Protein AF-A0A2T0B6V8-F1 (afdb_monomer)

Structure (mmCIF, N/CA/C/O backbone):
data_AF-A0A2T0B6V8-F1
#
_entry.id   AF-A0A2T0B6V8-F1
#
loop_
_atom_site.group_PDB
_atom_site.id
_atom_site.type_symbol
_atom_site.label_atom_id
_atom_site.label_alt_id
_atom_site.label_comp_id
_atom_site.label_asym_id
_atom_site.label_entity_id
_atom_site.label_seq_id
_atom_site.pdbx_PDB_ins_code
_atom_site.Cartn_x
_atom_site.Cartn_y
_atom_site.Cartn_z
_atom_site.occupancy
_atom_site.B_iso_or_equiv
_atom_site.auth_seq_id
_atom_site.auth_comp_id
_atom_site.auth_asym_id
_atom_site.auth_atom_id
_atom_site.pdbx_PDB_model_num
ATOM 1 N N . MET A 1 1 ? 23.539 -1.617 -24.795 1.00 64.69 1 MET A N 1
ATOM 2 C CA . MET A 1 1 ? 22.074 -1.693 -24.691 1.00 64.69 1 MET A CA 1
ATOM 3 C C . MET A 1 1 ? 21.504 -0.747 -25.723 1.00 64.69 1 MET A C 1
ATOM 5 O O . MET A 1 1 ? 21.871 0.425 -25.705 1.00 64.69 1 MET A O 1
ATOM 9 N N . ASP A 1 2 ? 20.731 -1.291 -26.654 1.00 88.94 2 ASP A N 1
ATOM 10 C CA . ASP A 1 2 ? 20.062 -0.530 -27.713 1.00 88.94 2 ASP A CA 1
ATOM 11 C C . ASP A 1 2 ? 18.945 0.351 -27.120 1.00 88.94 2 ASP A C 1
ATOM 13 O O . ASP A 1 2 ? 18.401 0.038 -26.057 1.00 88.94 2 ASP A O 1
ATOM 17 N N . ASP A 1 3 ? 18.584 1.444 -27.789 1.00 91.19 3 ASP A N 1
ATOM 18 C CA . ASP A 1 3 ? 17.564 2.389 -27.308 1.00 91.19 3 ASP A CA 1
ATOM 19 C C . ASP A 1 3 ? 16.198 1.708 -27.149 1.00 91.19 3 ASP A C 1
ATOM 21 O O . ASP A 1 3 ? 15.457 1.969 -26.200 1.00 91.19 3 ASP A O 1
ATOM 25 N N . LYS A 1 4 ? 15.897 0.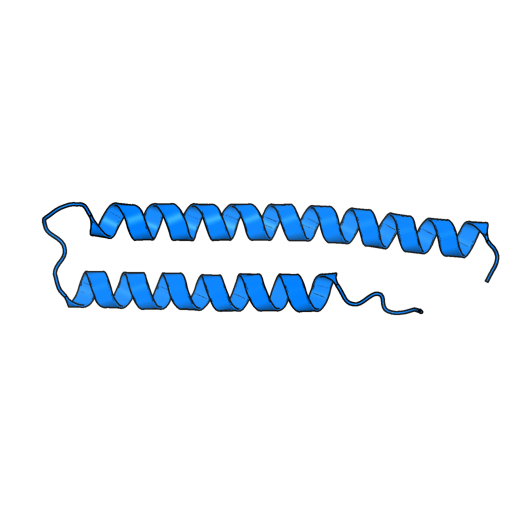745 -28.028 1.00 92.94 4 LYS A N 1
ATOM 26 C CA . LYS A 1 4 ? 14.697 -0.092 -27.930 1.00 92.94 4 LYS A CA 1
ATOM 27 C C . LYS A 1 4 ? 14.682 -0.951 -26.663 1.00 92.94 4 LYS A C 1
ATOM 29 O O . LYS A 1 4 ? 13.621 -1.188 -26.087 1.00 92.94 4 LYS A O 1
ATOM 34 N N . GLU A 1 5 ? 15.844 -1.441 -26.245 1.00 91.38 5 GLU A N 1
ATOM 35 C CA . GLU A 1 5 ? 15.988 -2.297 -25.068 1.00 91.38 5 GLU A CA 1
ATOM 36 C C . GLU A 1 5 ? 15.805 -1.486 -23.778 1.00 91.38 5 GLU A C 1
ATOM 38 O O . GLU A 1 5 ? 15.039 -1.908 -22.911 1.00 91.38 5 GLU A O 1
ATOM 43 N N . LYS A 1 6 ? 16.385 -0.278 -23.708 1.00 90.25 6 LYS A N 1
ATOM 44 C CA . LYS A 1 6 ? 16.153 0.680 -22.610 1.00 90.25 6 LYS A CA 1
ATOM 45 C C . LYS A 1 6 ? 14.680 1.056 -22.481 1.00 90.25 6 LYS A C 1
ATOM 47 O O . LYS A 1 6 ? 14.107 0.944 -21.402 1.00 90.25 6 LYS A O 1
ATOM 52 N N . LEU A 1 7 ? 14.041 1.418 -23.596 1.00 92.81 7 LEU A N 1
ATOM 53 C CA . LEU A 1 7 ? 12.626 1.792 -23.604 1.00 92.81 7 LEU A CA 1
ATOM 54 C C . LEU A 1 7 ? 11.728 0.647 -23.110 1.00 92.81 7 LEU A C 1
ATOM 56 O O . LEU A 1 7 ? 10.744 0.870 -22.405 1.00 92.81 7 LEU A O 1
ATOM 60 N N . ASN A 1 8 ? 12.066 -0.599 -23.454 1.00 93.19 8 ASN A N 1
ATOM 61 C CA . ASN A 1 8 ? 11.333 -1.754 -22.952 1.00 93.19 8 ASN A CA 1
ATOM 62 C C . ASN A 1 8 ? 11.526 -1.943 -21.438 1.00 93.19 8 ASN A C 1
ATOM 64 O O . ASN A 1 8 ? 10.554 -2.258 -20.755 1.00 93.19 8 ASN A O 1
ATOM 68 N N . GLN A 1 9 ? 12.732 -1.729 -20.901 1.00 91.38 9 GLN A N 1
ATOM 69 C CA . GLN A 1 9 ? 12.983 -1.790 -19.455 1.00 91.38 9 GLN A CA 1
ATOM 70 C C . GLN A 1 9 ? 12.202 -0.717 -18.691 1.00 91.38 9 GLN A C 1
ATOM 72 O O . GLN A 1 9 ? 11.517 -1.042 -17.721 1.00 91.38 9 GLN A O 1
ATOM 77 N N . GLU A 1 10 ? 12.216 0.527 -19.175 1.00 92.50 10 GLU A N 1
ATOM 78 C CA . GLU A 1 10 ? 11.422 1.620 -18.604 1.00 92.50 10 GLU A CA 1
ATOM 79 C C . GLU A 1 10 ? 9.926 1.286 -18.612 1.00 92.50 10 GLU A C 1
ATOM 81 O O . GLU A 1 10 ? 9.238 1.464 -17.606 1.00 92.50 10 GLU A O 1
ATOM 86 N N . LEU A 1 11 ? 9.416 0.719 -19.711 1.00 94.94 11 LEU A N 1
ATOM 87 C CA . LEU A 1 11 ? 8.017 0.306 -19.801 1.00 94.94 11 LEU A CA 1
ATOM 88 C C . LEU A 1 11 ? 7.665 -0.804 -18.798 1.00 94.94 11 LEU A C 1
ATOM 90 O O . LEU A 1 11 ? 6.585 -0.763 -18.203 1.00 94.94 11 LEU A O 1
ATOM 94 N N . GLN A 1 12 ? 8.536 -1.802 -18.609 1.00 95.00 12 GLN A N 1
ATOM 95 C CA . GLN A 1 12 ? 8.306 -2.844 -17.602 1.00 95.00 12 GLN A CA 1
ATOM 96 C C . GLN A 1 12 ? 8.318 -2.263 -16.189 1.00 95.00 12 GLN A C 1
ATOM 98 O O . GLN A 1 12 ? 7.453 -2.614 -15.386 1.00 95.00 12 GLN A O 1
ATOM 103 N N . TRP A 1 13 ? 9.230 -1.333 -15.902 1.00 95.19 13 TRP A N 1
ATOM 104 C CA . TRP A 1 13 ? 9.272 -0.649 -14.614 1.00 95.19 13 TRP A CA 1
ATOM 105 C C . TRP A 1 13 ? 8.005 0.178 -14.358 1.00 95.19 13 TRP A C 1
ATOM 107 O O . TRP A 1 13 ? 7.415 0.063 -13.286 1.00 95.19 13 TRP A O 1
ATOM 117 N N . VAL A 1 14 ? 7.510 0.934 -15.345 1.00 95.62 14 VAL A N 1
ATOM 118 C CA . VAL A 1 14 ? 6.249 1.687 -15.208 1.00 95.62 14 VAL A CA 1
ATOM 119 C C . VAL A 1 14 ? 5.076 0.747 -14.923 1.00 95.62 14 VAL A C 1
ATOM 121 O O . VAL A 1 14 ? 4.295 1.003 -14.006 1.00 95.62 14 VAL A O 1
ATOM 124 N N . LYS A 1 15 ? 4.964 -0.371 -15.652 1.00 96.69 15 LYS A N 1
ATOM 125 C CA . LYS A 1 15 ? 3.915 -1.378 -15.409 1.00 96.69 15 LYS A CA 1
ATOM 126 C C . LYS A 1 15 ? 4.010 -1.974 -14.009 1.00 96.69 15 LYS A C 1
ATOM 128 O O . LYS A 1 15 ? 2.993 -2.111 -13.330 1.00 96.69 15 LYS A O 1
ATOM 133 N N . TYR A 1 16 ? 5.224 -2.301 -13.575 1.00 96.12 16 TYR A N 1
ATOM 134 C CA . TYR A 1 16 ? 5.476 -2.788 -12.227 1.00 96.12 16 TYR A CA 1
ATOM 135 C C . TYR A 1 16 ? 5.044 -1.757 -11.180 1.00 96.12 16 TYR A C 1
ATOM 137 O O . TYR A 1 16 ? 4.275 -2.069 -10.272 1.00 96.12 16 TYR A O 1
ATOM 145 N N . ARG A 1 17 ? 5.455 -0.499 -11.349 1.00 96.00 17 ARG A N 1
ATOM 146 C CA . ARG A 1 17 ? 5.130 0.583 -10.422 1.00 96.00 17 ARG A CA 1
ATOM 147 C C . ARG A 1 17 ? 3.627 0.834 -10.327 1.00 96.00 17 ARG A C 1
ATOM 149 O O . ARG A 1 17 ? 3.130 1.018 -9.220 1.00 96.00 17 ARG A O 1
ATOM 156 N N . MET A 1 18 ? 2.905 0.792 -11.448 1.00 97.50 18 MET A N 1
ATOM 157 C CA . MET A 1 18 ? 1.438 0.867 -11.454 1.00 97.50 18 MET A CA 1
ATOM 158 C C . MET A 1 18 ? 0.815 -0.258 -10.623 1.00 97.50 18 MET A C 1
ATOM 160 O O . MET A 1 18 ? -0.010 0.010 -9.756 1.00 97.50 18 MET A O 1
ATOM 164 N N . HIS A 1 19 ? 1.267 -1.500 -10.812 1.00 97.69 19 HIS A N 1
ATOM 165 C CA . HIS A 1 19 ? 0.767 -2.633 -10.035 1.00 97.69 19 HIS A CA 1
ATOM 166 C C . HIS A 1 19 ? 1.006 -2.466 -8.526 1.00 97.69 19 HIS A C 1
ATOM 168 O O . HIS A 1 19 ? 0.116 -2.732 -7.718 1.00 97.69 19 HIS A O 1
ATOM 174 N N . ILE A 1 20 ? 2.189 -1.991 -8.130 1.00 97.81 20 ILE A N 1
ATOM 175 C CA . ILE A 1 20 ? 2.500 -1.742 -6.719 1.00 97.81 20 ILE A CA 1
ATOM 176 C C . ILE A 1 20 ? 1.634 -0.616 -6.142 1.00 97.81 20 ILE A C 1
ATOM 178 O O . ILE A 1 20 ? 1.152 -0.740 -5.014 1.00 97.81 20 ILE A O 1
ATOM 182 N N . LEU A 1 21 ? 1.375 0.445 -6.911 1.00 97.88 21 LEU A N 1
ATOM 183 C CA . LEU A 1 21 ? 0.470 1.521 -6.502 1.00 97.88 21 LEU A CA 1
ATOM 184 C C . LEU A 1 21 ? -0.959 1.010 -6.259 1.00 97.88 21 LEU A C 1
ATOM 186 O O . LEU A 1 21 ? -1.544 1.364 -5.236 1.00 97.88 21 LEU A O 1
ATOM 190 N N . ASP A 1 22 ? -1.477 0.108 -7.098 1.00 98.50 22 ASP A N 1
ATOM 191 C CA . ASP A 1 22 ? -2.793 -0.519 -6.882 1.00 98.50 22 ASP A CA 1
ATOM 192 C C . ASP A 1 22 ? -2.840 -1.328 -5.569 1.00 98.50 22 ASP A C 1
ATOM 194 O O . ASP A 1 22 ? -3.854 -1.369 -4.864 1.00 98.50 22 ASP A O 1
ATOM 198 N N . ILE A 1 23 ? -1.740 -2.001 -5.210 1.00 98.38 23 ILE A N 1
ATOM 199 C CA . ILE A 1 23 ? -1.630 -2.736 -3.940 1.00 98.38 23 ILE A CA 1
ATOM 200 C C . ILE A 1 23 ? -1.587 -1.762 -2.758 1.00 98.38 23 ILE A C 1
ATOM 202 O O . ILE A 1 23 ? -2.250 -1.996 -1.741 1.00 98.38 23 ILE A O 1
ATOM 206 N N . MET A 1 24 ? -0.815 -0.679 -2.875 1.00 98.38 24 MET A N 1
ATOM 207 C CA . MET A 1 24 ? -0.724 0.359 -1.847 1.00 98.38 24 MET A CA 1
ATOM 208 C C . MET A 1 24 ? -2.085 1.016 -1.607 1.00 98.38 24 MET A C 1
ATOM 210 O O . MET A 1 24 ? -2.484 1.162 -0.452 1.00 98.38 24 MET A O 1
ATOM 214 N N . GLU A 1 25 ? -2.831 1.339 -2.665 1.00 98.56 25 GLU A N 1
ATOM 215 C CA . GLU A 1 25 ? -4.172 1.922 -2.565 1.00 98.56 25 GLU A CA 1
ATOM 216 C C . GLU A 1 25 ? -5.116 1.026 -1.753 1.00 98.56 25 GLU A C 1
ATOM 218 O O . GLU A 1 25 ? -5.756 1.491 -0.809 1.00 98.56 25 GLU A O 1
ATOM 223 N N . LYS A 1 26 ? -5.143 -0.282 -2.039 1.00 98.50 26 LYS A N 1
ATOM 224 C CA . LYS A 1 26 ? -5.970 -1.243 -1.287 1.00 98.50 26 LYS A CA 1
ATOM 225 C C . LYS A 1 26 ? -5.617 -1.272 0.201 1.00 98.50 26 LYS A C 1
ATOM 227 O O . LYS A 1 26 ? -6.511 -1.336 1.045 1.00 98.50 26 LYS A O 1
ATOM 232 N N . LYS A 1 27 ? -4.325 -1.207 0.539 1.00 98.38 27 LYS A N 1
ATOM 233 C CA . LYS A 1 27 ? -3.862 -1.167 1.937 1.00 98.38 27 LYS A CA 1
ATOM 234 C C . LYS A 1 27 ? -4.254 0.142 2.623 1.00 98.38 27 LYS A C 1
ATOM 236 O O . LYS A 1 27 ? -4.727 0.105 3.755 1.00 98.38 27 LYS A O 1
ATOM 241 N N . LEU A 1 28 ? -4.120 1.276 1.936 1.00 98.25 28 LEU A N 1
ATOM 242 C CA . LEU A 1 28 ? -4.529 2.586 2.451 1.00 98.25 28 LEU A CA 1
ATOM 243 C C . LEU A 1 28 ? -6.046 2.664 2.673 1.00 98.25 28 LEU A C 1
ATOM 245 O O . LEU A 1 28 ? -6.490 3.195 3.692 1.00 98.25 28 LEU A O 1
ATOM 249 N N . LEU A 1 29 ? -6.845 2.086 1.771 1.00 98.31 29 LEU A N 1
ATOM 250 C CA . LEU A 1 29 ? -8.294 1.984 1.943 1.00 98.31 29 LEU A CA 1
ATOM 251 C C . LEU A 1 29 ? -8.650 1.136 3.171 1.00 98.31 29 LEU A C 1
ATOM 253 O O . LEU A 1 29 ? -9.503 1.531 3.963 1.00 98.31 29 LEU A O 1
ATOM 257 N N . LEU A 1 30 ? -7.957 0.013 3.377 1.00 97.62 30 LEU A N 1
ATOM 258 C CA . LEU A 1 30 ? -8.147 -0.823 4.561 1.00 97.62 30 LEU A CA 1
ATOM 259 C C . LEU A 1 30 ? -7.802 -0.071 5.858 1.00 97.62 30 LEU A C 1
ATOM 261 O O . LEU A 1 30 ? -8.578 -0.116 6.810 1.00 97.62 30 LEU A O 1
ATOM 265 N N . MET A 1 31 ? -6.689 0.671 5.881 1.00 97.06 31 MET A N 1
ATOM 266 C CA . MET A 1 31 ? -6.315 1.517 7.023 1.00 97.06 31 MET A CA 1
ATOM 267 C C . MET A 1 31 ? -7.387 2.568 7.321 1.00 97.06 31 MET A C 1
ATOM 269 O O . MET A 1 31 ? -7.746 2.776 8.479 1.00 97.06 31 MET A O 1
ATOM 273 N N . ARG A 1 32 ? -7.922 3.219 6.279 1.00 96.62 32 ARG A N 1
ATOM 274 C CA . ARG A 1 32 ? -9.007 4.195 6.419 1.00 96.62 32 ARG A CA 1
ATO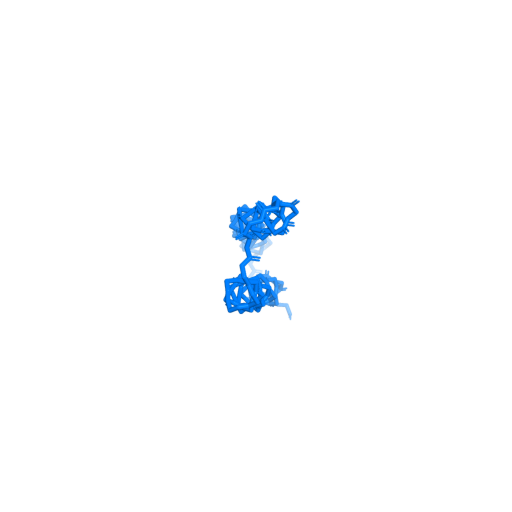M 275 C C 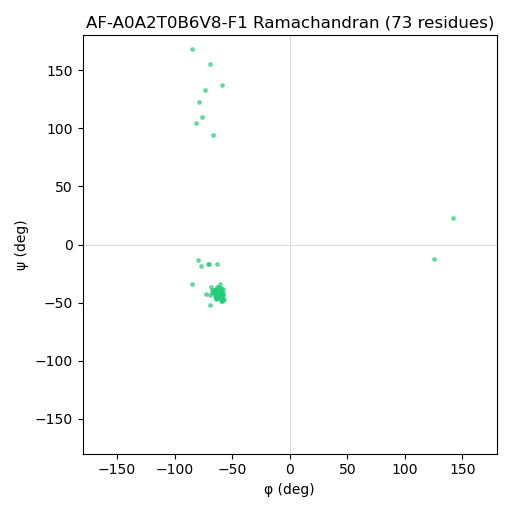. ARG A 1 32 ? -10.250 3.563 7.041 1.00 96.62 32 ARG A C 1
ATOM 277 O O . ARG A 1 32 ? -10.828 4.174 7.935 1.00 96.62 32 ARG A O 1
ATOM 284 N N . ASN A 1 33 ? -10.639 2.372 6.591 1.00 95.56 33 ASN A N 1
ATOM 285 C CA . ASN A 1 33 ? -11.812 1.670 7.114 1.00 95.56 33 ASN A CA 1
ATOM 286 C C . ASN A 1 33 ? -11.623 1.312 8.598 1.00 95.56 33 ASN A C 1
ATOM 288 O O . ASN A 1 33 ? -12.478 1.651 9.410 1.00 95.56 33 ASN A O 1
ATOM 292 N N . MET A 1 34 ? -10.461 0.767 8.980 1.00 94.62 34 MET A N 1
ATOM 293 C CA . MET A 1 34 ? -10.125 0.489 10.388 1.00 94.62 34 MET A CA 1
ATOM 294 C C . MET A 1 34 ? -10.173 1.757 11.257 1.00 94.62 34 MET A C 1
ATOM 296 O O . MET A 1 34 ? -10.708 1.751 12.361 1.00 94.62 34 MET A O 1
ATOM 300 N N . ALA A 1 35 ? -9.662 2.883 10.750 1.00 92.00 35 ALA A N 1
ATOM 301 C CA . ALA A 1 35 ? -9.708 4.165 11.456 1.00 92.00 35 ALA A CA 1
ATOM 302 C C . ALA A 1 35 ? -11.120 4.783 11.528 1.00 92.00 35 ALA A C 1
ATOM 304 O O . ALA A 1 35 ? -11.356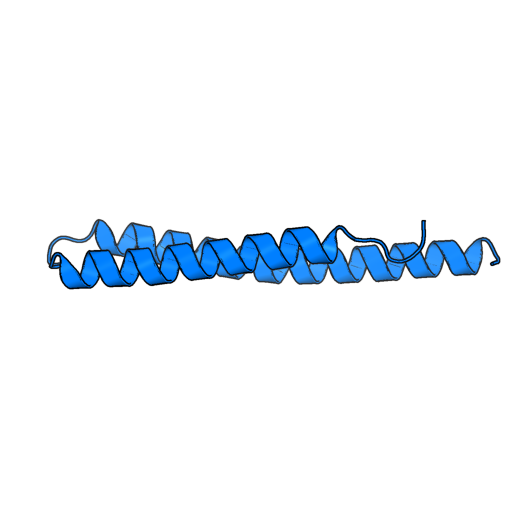 5.712 12.301 1.00 92.00 35 ALA A O 1
ATOM 305 N N . GLN A 1 36 ? -12.057 4.329 10.694 1.00 91.81 36 GLN A N 1
ATOM 306 C CA . GLN A 1 36 ? -13.465 4.708 10.786 1.00 91.81 36 GLN A CA 1
ATOM 307 C C . GLN A 1 36 ? -14.219 3.821 11.781 1.00 91.81 36 GLN A C 1
ATOM 309 O O . GLN A 1 36 ? -15.084 4.337 12.483 1.00 91.81 36 GLN A O 1
ATOM 314 N N . GLU A 1 37 ? -13.864 2.539 11.893 1.00 87.94 37 GLU A N 1
ATOM 315 C CA . GLU A 1 37 ? -14.445 1.609 12.872 1.00 87.94 37 GLU A CA 1
ATOM 316 C C . GLU A 1 37 ? -14.228 2.085 14.314 1.00 87.94 37 GLU A C 1
ATOM 318 O O . GLU A 1 37 ? -15.166 2.067 15.107 1.00 87.94 37 GLU A O 1
ATOM 323 N N . THR A 1 38 ? -13.055 2.642 14.635 1.00 83.19 38 THR A N 1
ATOM 324 C CA . THR A 1 38 ? -12.766 3.201 15.973 1.00 83.19 38 THR A CA 1
ATOM 325 C C . THR A 1 38 ? -13.647 4.393 16.356 1.00 83.19 38 THR A C 1
ATOM 327 O O . THR A 1 38 ? -13.735 4.738 17.533 1.00 83.19 38 THR A O 1
ATOM 330 N N . LYS A 1 39 ? -14.318 5.036 1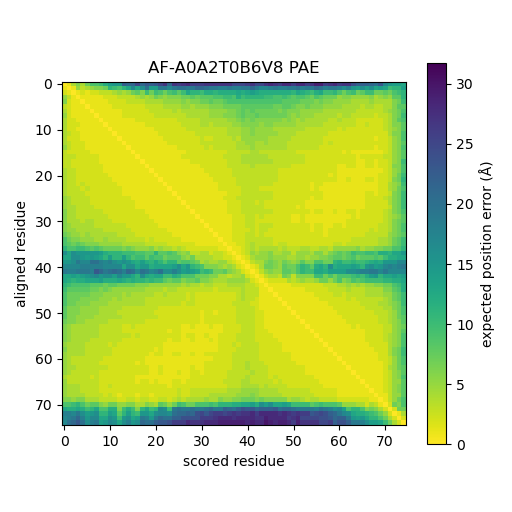5.388 1.00 82.12 39 LYS A N 1
ATOM 331 C CA . LYS A 1 39 ? -15.274 6.125 15.651 1.00 82.12 39 LYS A CA 1
ATOM 332 C C . LYS A 1 39 ? -16.642 5.608 16.093 1.00 82.12 39 LYS A C 1
ATOM 334 O O . LYS A 1 39 ? -17.462 6.406 16.545 1.00 82.12 39 LYS A O 1
ATOM 339 N N . ILE A 1 40 ? -16.906 4.309 15.940 1.00 80.19 40 ILE A N 1
ATOM 340 C CA . ILE A 1 40 ? -18.147 3.677 16.381 1.00 80.19 40 ILE A CA 1
ATOM 341 C C . ILE A 1 40 ? -18.051 3.439 17.898 1.00 80.19 40 ILE A C 1
ATOM 343 O O . ILE A 1 40 ? -17.126 2.752 18.349 1.00 80.19 40 ILE A O 1
ATOM 347 N N . PRO A 1 41 ? -18.988 3.985 18.699 1.00 75.38 41 PRO A N 1
ATOM 348 C CA . PRO A 1 41 ? -19.018 3.757 20.140 1.00 75.38 41 PRO A CA 1
ATOM 349 C C . PRO A 1 41 ? -19.146 2.264 20.457 1.00 75.38 41 PRO A C 1
ATOM 351 O O . PRO A 1 41 ? -19.949 1.573 19.835 1.00 75.38 41 PRO A O 1
ATOM 354 N N . GLY A 1 42 ? -18.393 1.778 21.444 1.00 78.31 42 GLY A N 1
ATOM 355 C CA . GLY A 1 42 ? -18.460 0.383 21.898 1.00 78.31 42 GLY A CA 1
ATOM 356 C C . GLY A 1 42 ? -17.124 -0.356 21.897 1.00 78.31 42 GLY A C 1
ATOM 357 O O . GLY A 1 42 ? -17.038 -1.407 22.522 1.00 78.31 42 GLY A O 1
ATOM 358 N N . HIS A 1 43 ? -16.088 0.206 21.271 1.00 80.69 43 HIS A N 1
ATOM 359 C CA . HIS A 1 43 ? -14.741 -0.354 21.340 1.00 80.69 43 HIS A CA 1
ATOM 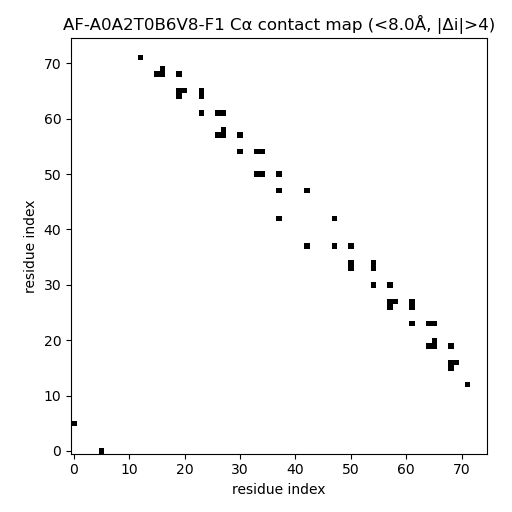360 C C . HIS A 1 43 ? -14.112 -0.112 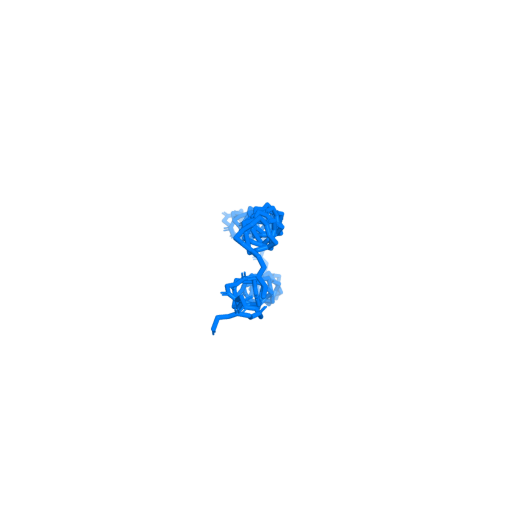22.712 1.00 80.69 43 HIS A C 1
ATOM 362 O O . HIS A 1 43 ? -14.137 1.009 23.231 1.00 80.69 43 HIS A O 1
ATOM 368 N N . ASN A 1 44 ? -13.518 -1.154 23.280 1.00 87.69 44 ASN A N 1
ATOM 369 C CA . ASN A 1 44 ? -12.673 -1.035 24.461 1.00 87.69 44 ASN A CA 1
ATOM 370 C C . ASN A 1 44 ? -11.227 -0.664 24.077 1.00 87.69 44 ASN A C 1
ATOM 372 O O . ASN A 1 44 ? -10.830 -0.700 22.912 1.00 87.69 44 ASN A O 1
ATOM 376 N N . GLU A 1 45 ? -10.423 -0.297 25.074 1.00 89.19 45 GLU A N 1
ATOM 377 C CA . GLU A 1 45 ? -9.039 0.145 24.872 1.00 89.19 45 GLU A CA 1
ATOM 378 C C . GLU A 1 45 ? -8.165 -0.908 24.168 1.00 89.19 45 GLU A C 1
ATOM 380 O O . GLU A 1 45 ? -7.385 -0.562 23.282 1.00 89.19 45 GLU A O 1
ATOM 385 N N . ALA A 1 46 ? -8.348 -2.195 24.482 1.00 91.44 46 ALA A N 1
ATOM 386 C CA . ALA A 1 46 ? -7.580 -3.280 23.873 1.00 91.44 46 ALA A CA 1
ATOM 387 C C . ALA A 1 46 ? -7.924 -3.475 22.385 1.00 91.44 46 ALA A C 1
ATOM 389 O O . ALA A 1 46 ? -7.042 -3.748 21.570 1.00 91.44 46 ALA A O 1
ATOM 390 N N . GLU A 1 47 ? -9.193 -3.300 22.009 1.00 90.62 47 GLU A N 1
ATOM 391 C CA . GLU A 1 47 ? -9.632 -3.340 20.610 1.00 90.62 47 GLU A CA 1
ATOM 392 C C . GLU A 1 47 ? -9.064 -2.161 19.811 1.00 90.62 47 GLU A C 1
ATOM 394 O O . GLU A 1 47 ? -8.598 -2.342 18.684 1.00 90.62 47 GLU A O 1
ATOM 399 N N . ILE A 1 48 ? -9.032 -0.965 20.408 1.00 90.94 48 ILE A N 1
ATOM 400 C CA . ILE A 1 48 ? -8.415 0.223 19.800 1.00 90.94 48 ILE A CA 1
ATOM 401 C C . ILE A 1 48 ? -6.905 0.017 19.623 1.00 90.94 48 ILE A C 1
ATOM 403 O O . ILE A 1 48 ? -6.355 0.341 18.568 1.00 90.94 48 ILE A O 1
ATOM 407 N N . GLU A 1 49 ? -6.222 -0.543 20.623 1.00 93.56 49 GLU A N 1
ATOM 408 C CA . GLU A 1 49 ? -4.791 -0.839 20.540 1.00 93.56 49 GLU A CA 1
ATOM 409 C C . GLU A 1 49 ? -4.487 -1.853 19.427 1.00 93.56 49 GLU A C 1
ATOM 411 O O . GLU A 1 49 ? -3.555 -1.662 18.643 1.00 93.56 49 GLU A O 1
ATOM 416 N N . GLU A 1 50 ? -5.305 -2.897 19.295 1.00 93.94 50 GLU A N 1
ATOM 417 C CA . GLU A 1 50 ? -5.150 -3.891 18.236 1.00 93.94 50 GLU A CA 1
ATOM 418 C C . GLU A 1 50 ? -5.375 -3.298 16.838 1.00 93.94 50 GLU A C 1
ATOM 420 O O . GLU A 1 50 ? -4.614 -3.586 15.908 1.00 93.94 50 GLU A O 1
ATOM 425 N N . LEU A 1 51 ? -6.368 -2.418 16.677 1.00 93.81 51 LEU A N 1
ATOM 426 C CA . LEU A 1 51 ? -6.579 -1.684 15.426 1.00 93.81 51 LEU A CA 1
ATOM 427 C C . LEU A 1 51 ? -5.376 -0.791 15.095 1.00 93.81 51 LEU A C 1
ATOM 429 O O . LEU A 1 51 ? -4.894 -0.810 13.960 1.00 93.81 51 LEU A O 1
ATOM 433 N N . ASN A 1 52 ? -4.820 -0.088 16.084 1.00 94.25 52 ASN A N 1
ATOM 434 C CA . ASN A 1 52 ? -3.608 0.713 15.902 1.00 94.25 52 ASN A CA 1
ATOM 435 C C . ASN A 1 52 ? -2.405 -0.144 15.484 1.00 94.25 52 ASN A C 1
ATOM 437 O O . ASN A 1 52 ? -1.667 0.238 14.571 1.00 94.25 52 ASN A O 1
ATOM 441 N N . ARG A 1 53 ? -2.215 -1.327 16.087 1.00 96.69 53 ARG A N 1
ATOM 442 C CA . ARG A 1 53 ? -1.158 -2.272 15.681 1.00 96.69 53 ARG A CA 1
ATOM 443 C C 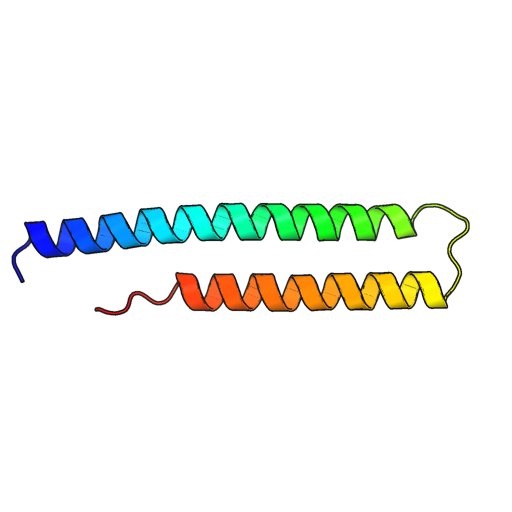. ARG A 1 53 ? -1.309 -2.696 14.219 1.00 96.69 53 ARG A C 1
ATOM 445 O O . ARG A 1 53 ? -0.329 -2.653 13.471 1.00 96.69 53 ARG A O 1
ATOM 452 N N . LYS A 1 54 ? -2.525 -3.039 13.784 1.00 97.06 54 LYS A N 1
ATOM 453 C CA . LYS A 1 54 ? -2.815 -3.413 12.387 1.00 97.06 54 LYS A CA 1
ATOM 454 C C . LYS A 1 54 ? -2.570 -2.260 11.414 1.00 97.06 54 LYS A C 1
ATOM 456 O O . LYS A 1 54 ? -1.916 -2.461 10.391 1.00 97.06 54 LYS A O 1
ATOM 461 N N . ILE A 1 55 ? -3.032 -1.053 11.745 1.00 97.12 55 ILE A N 1
ATOM 462 C CA . ILE A 1 55 ? -2.816 0.154 10.932 1.00 97.12 55 ILE A CA 1
ATOM 463 C C . ILE A 1 55 ? -1.317 0.439 10.778 1.00 97.12 55 ILE A C 1
ATOM 465 O O . ILE A 1 55 ? -0.847 0.656 9.661 1.00 97.12 55 ILE A O 1
ATOM 469 N N . ASN A 1 56 ? -0.549 0.379 11.867 1.00 97.81 56 ASN A N 1
ATOM 470 C CA . ASN A 1 56 ? 0.897 0.606 11.834 1.00 97.81 56 ASN A CA 1
ATOM 471 C C . ASN A 1 56 ? 1.634 -0.458 11.013 1.00 97.81 56 ASN A C 1
ATOM 473 O O . ASN A 1 56 ? 2.558 -0.137 10.263 1.00 97.81 56 ASN A O 1
ATOM 477 N N . ASN A 1 57 ? 1.208 -1.720 11.099 1.00 98.38 57 ASN A N 1
ATOM 478 C CA . ASN A 1 57 ? 1.760 -2.781 10.265 1.00 98.38 57 ASN A CA 1
ATOM 479 C C . ASN A 1 57 ? 1.491 -2.530 8.769 1.00 98.38 57 ASN A C 1
ATOM 481 O O . ASN A 1 57 ? 2.413 -2.630 7.959 1.00 98.38 57 ASN A O 1
ATOM 485 N N . LEU A 1 58 ? 0.265 -2.136 8.402 1.00 98.25 58 LEU A N 1
ATOM 486 C CA . LEU A 1 58 ? -0.078 -1.765 7.024 1.00 98.25 58 LEU A CA 1
ATOM 487 C C . LEU A 1 58 ? 0.735 -0.559 6.539 1.00 98.25 58 LEU A C 1
ATOM 489 O O . LEU A 1 58 ? 1.240 -0.591 5.418 1.00 98.25 58 LEU A O 1
ATOM 493 N N . ALA A 1 59 ? 0.931 0.457 7.383 1.00 98.25 59 ALA A N 1
ATOM 494 C CA . ALA A 1 59 ? 1.763 1.615 7.060 1.00 98.25 59 ALA A CA 1
ATOM 495 C C . ALA A 1 59 ? 3.214 1.208 6.747 1.00 98.25 59 ALA A C 1
ATOM 497 O O . ALA A 1 59 ? 3.787 1.668 5.758 1.00 98.25 59 ALA A O 1
ATOM 498 N N . GLY A 1 60 ? 3.787 0.296 7.541 1.00 98.38 60 GLY A N 1
ATOM 499 C CA . GLY A 1 60 ? 5.114 -0.267 7.284 1.00 98.38 60 GLY A CA 1
ATOM 500 C C . GLY A 1 60 ? 5.199 -0.996 5.940 1.00 98.38 60 GLY A C 1
ATOM 501 O O . GLY A 1 60 ? 6.144 -0.783 5.184 1.00 98.38 60 GLY A O 1
ATOM 502 N N . GLN A 1 61 ? 4.184 -1.796 5.602 1.00 98.38 61 GLN A N 1
ATOM 503 C CA . GLN A 1 61 ? 4.121 -2.493 4.313 1.00 98.38 61 GLN A CA 1
ATOM 504 C C . GLN A 1 61 ? 4.004 -1.525 3.129 1.00 98.38 61 GLN A C 1
ATOM 506 O O . GLN A 1 61 ? 4.692 -1.703 2.130 1.00 98.38 61 GLN A O 1
ATOM 511 N N . VAL A 1 62 ? 3.151 -0.499 3.232 1.00 98.44 62 VAL A N 1
ATOM 512 C CA . VAL A 1 62 ? 2.992 0.525 2.185 1.00 98.44 62 VAL A CA 1
ATOM 513 C C . VAL A 1 62 ? 4.313 1.247 1.943 1.00 98.44 62 VAL A C 1
ATOM 515 O O . VAL A 1 62 ? 4.707 1.415 0.792 1.00 98.44 62 VAL A O 1
ATOM 518 N N . LYS A 1 63 ? 5.024 1.619 3.013 1.00 97.88 63 LYS A N 1
ATOM 519 C CA . LYS A 1 63 ? 6.336 2.259 2.903 1.00 97.88 63 LYS A CA 1
ATOM 520 C C . LYS A 1 63 ? 7.361 1.350 2.221 1.00 97.88 63 LYS A C 1
ATOM 522 O O 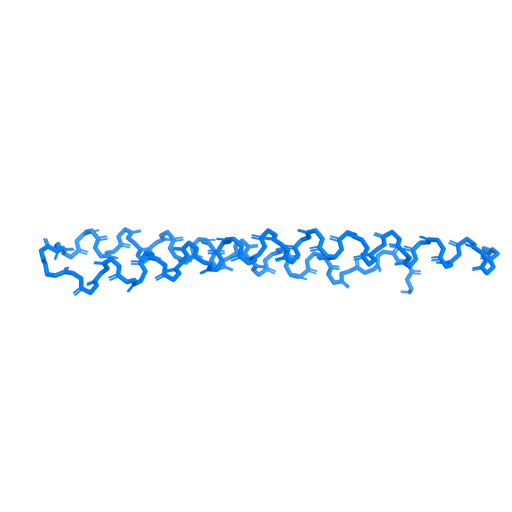. LYS A 1 63 ? 8.040 1.797 1.308 1.00 97.88 63 LYS A O 1
ATOM 527 N N . ALA A 1 64 ? 7.436 0.080 2.618 1.00 97.38 64 ALA A N 1
ATOM 528 C CA . ALA A 1 64 ? 8.368 -0.871 2.014 1.00 97.38 64 ALA A CA 1
ATOM 529 C C . ALA A 1 64 ? 8.113 -1.057 0.506 1.00 97.38 64 ALA A C 1
ATOM 531 O O . ALA A 1 64 ? 9.057 -1.035 -0.276 1.00 97.38 64 ALA A O 1
ATOM 532 N N . LEU A 1 65 ? 6.844 -1.173 0.101 1.00 97.19 65 LEU A N 1
ATOM 533 C CA . LEU A 1 65 ? 6.438 -1.272 -1.306 1.00 97.19 65 LEU A CA 1
ATOM 534 C C . LEU A 1 65 ? 6.778 -0.003 -2.103 1.00 97.19 65 LEU A C 1
ATOM 536 O O . LEU A 1 65 ? 7.232 -0.077 -3.247 1.00 97.19 65 LEU A O 1
ATOM 540 N N . ASP A 1 66 ? 6.563 1.173 -1.512 1.00 96.38 66 ASP A N 1
ATOM 541 C CA . ASP A 1 66 ? 6.910 2.449 -2.137 1.00 96.38 66 ASP A CA 1
ATOM 542 C C . ASP A 1 66 ? 8.424 2.583 -2.345 1.00 96.38 66 ASP A C 1
ATOM 544 O O . ASP A 1 66 ? 8.869 2.920 -3.442 1.00 96.38 66 ASP A O 1
ATOM 548 N N . ASP A 1 67 ? 9.208 2.260 -1.315 1.00 95.31 67 ASP A N 1
ATOM 549 C CA . ASP A 1 67 ? 10.671 2.317 -1.345 1.00 95.31 67 ASP A CA 1
ATOM 550 C C . ASP A 1 67 ? 11.262 1.305 -2.338 1.00 95.31 67 ASP A C 1
ATOM 552 O O . ASP A 1 67 ? 12.235 1.607 -3.028 1.00 95.31 67 ASP A O 1
ATOM 556 N N . GLU A 1 68 ? 10.690 0.104 -2.421 1.00 94.00 68 GLU A N 1
ATOM 557 C CA . GLU A 1 68 ? 11.118 -0.944 -3.346 1.00 94.00 68 GLU A CA 1
ATOM 558 C C . GLU A 1 68 ? 10.805 -0.571 -4.799 1.00 94.00 68 GLU A C 1
ATOM 560 O O . GLU A 1 68 ? 11.696 -0.552 -5.643 1.00 94.00 68 GLU A O 1
ATOM 565 N N . SER A 1 69 ? 9.560 -0.197 -5.091 1.00 93.38 69 SER A N 1
ATOM 566 C CA . SER A 1 69 ? 9.121 0.062 -6.468 1.00 93.38 69 SER A CA 1
ATOM 567 C C . SER A 1 69 ? 9.714 1.327 -7.098 1.00 93.38 69 SER A C 1
ATOM 569 O O . SER A 1 69 ? 9.697 1.473 -8.321 1.00 93.38 69 SER A O 1
ATOM 571 N N . LYS A 1 70 ? 10.264 2.240 -6.290 1.00 90.81 70 LYS A N 1
ATOM 572 C CA . LYS A 1 70 ? 11.025 3.405 -6.767 1.00 90.81 70 LYS A CA 1
ATOM 573 C C . LYS A 1 70 ? 12.447 3.067 -7.212 1.00 90.81 70 LYS A C 1
ATOM 575 O O . LYS A 1 70 ? 13.048 3.876 -7.917 1.00 90.81 70 LYS A O 1
ATOM 580 N N . LYS A 1 71 ? 12.997 1.918 -6.813 1.00 85.94 71 LYS A N 1
ATOM 581 C CA . LYS A 1 71 ? 14.326 1.495 -7.257 1.00 85.94 71 LYS A CA 1
ATOM 582 C C . LYS A 1 71 ? 14.217 0.991 -8.691 1.00 85.94 71 LYS A C 1
ATOM 584 O O . LYS A 1 71 ? 13.624 -0.049 -8.955 1.00 85.94 71 LYS A O 1
ATOM 589 N N . ILE A 1 72 ? 14.768 1.762 -9.620 1.00 72.50 72 ILE A N 1
ATOM 590 C CA . ILE A 1 72 ? 15.111 1.257 -10.944 1.00 72.50 72 ILE A CA 1
ATOM 591 C C . ILE A 1 72 ? 16.457 0.561 -10.769 1.00 72.50 72 ILE A C 1
ATOM 593 O O . ILE A 1 72 ? 17.479 1.229 -10.624 1.00 72.50 72 ILE A O 1
ATOM 597 N N . ASP A 1 73 ? 16.470 -0.769 -10.744 1.00 60.06 73 ASP A N 1
ATOM 598 C CA . ASP A 1 73 ? 17.718 -1.501 -10.948 1.00 60.06 73 ASP A CA 1
ATOM 599 C C . ASP A 1 73 ? 18.153 -1.253 -12.403 1.00 60.06 73 ASP A C 1
ATOM 601 O O . ASP A 1 73 ? 17.671 -1.921 -13.318 1.00 60.06 73 ASP A O 1
ATOM 605 N N . GLY A 1 74 ? 19.011 -0.248 -12.636 1.00 56.75 74 GLY A N 1
ATOM 606 C CA . GLY A 1 74 ? 19.633 -0.039 -13.952 1.00 56.75 74 GLY A CA 1
ATOM 607 C C . GLY A 1 74 ? 19.839 1.387 -14.482 1.00 56.75 74 GLY A C 1
ATOM 608 O O . GLY A 1 74 ? 19.987 1.513 -15.697 1.00 56.75 74 GLY A O 1
ATOM 609 N N . VAL A 1 75 ? 19.895 2.436 -13.648 1.00 44.34 75 VAL A N 1
ATOM 610 C CA . VAL A 1 75 ? 20.474 3.745 -14.049 1.00 44.34 75 VAL A CA 1
ATOM 611 C C . VAL A 1 75 ? 21.643 4.109 -13.149 1.00 44.34 75 VAL A C 1
ATOM 613 O O . VAL A 1 75 ? 21.471 4.019 -11.914 1.00 44.34 75 VAL A O 1
#

Mean predicted aligned error: 4.83 Å

Organism: NCBI:txid1691940

Radius of gyration: 18.24 Å; Cα contacts (8 Å, |Δi|>4): 27; chains: 1; bounding box: 41×10×53 Å

Secondary structure (DSSP, 8-state):
--HHHHHHHHHHHHHHHHHHHHHHHHHHHHHHHHHHHTTSTT--HHHHHHHHHHHHHHHHHHHHHHHHHT--TT-

Solvent-accessible surface area (backbone atoms only — not comparable to full-atom values): 4336 Å² total; per-residue (Å²): 133,55,73,71,56,52,54,50,52,54,50,52,49,53,54,51,36,52,55,51,48,57,54,40,50,56,50,51,51,50,40,51,51,56,64,50,55,73,71,48,89,84,72,50,72,69,58,52,50,51,50,50,52,52,40,53,51,48,52,52,52,42,49,52,53,54,63,52,59,67,57,68,93,85,123

Foldseek 3Di:
DDPVVVVVLVVVLVVLLVVLVVVLVVLVVVLVVLVVVVVDPDDDPVNVVVSVVSSVVSVVVSVVSVVVSPDSPPD

Nearest PDB structures (foldseek):
  6dkm-assembly1_A  TM=9.396E-01  e=2.405E+00  synthetic construct
  6dkm-assembly2_C  TM=9.330E-01  e=2.740E+00  synthetic construct
  8eja-assembly1_B  TM=8.027E-01  e=2.740E+00  synthetic construct
  2f1m-assembly2_D  TM=5.652E-01  e=8.326E+00  Escherichia coli

pLDDT: mean 91.42, std 10.19, range [44.34, 98.56]

Sequence (75 aa):
MDDKEKLNQELQWVKYRMHILDIMEKKLLLMRNMAQETKIPGHNEAEIEELNRKINNLAGQVKALDDESKKIDGV